Protein AF-A0A497HP15-F1 (afdb_monomer_lite)

Sequence (129 aa):
RGRAIKYIKREGVRGLCVVDEDPYSGYPVDRILEGFREVTGDEERKLRVRRFVKDDKVVLVLQPNLEGWVLRAARLCGVSLEKFNLPNDESALHSVINNNLKNFKRFLSELSECNNLITLKNILTGGLE

Foldseek 3Di:
DLPVLVVLPDPPDAAEEEAECAPVPPDHVCVSCPQWAFPDADPQLQWTWTAHPPGNYIYIYHPPGPQVSLLSLCVVQVHDLVVLVADSDSVSNVVCCVVDCPSVVVSVVVSCVDVSVVVVVCVRVVNPD

Secondary structure (DSSP, 8-state):
--HHHHHHTSTT--EEEEEE--TTSSS-HHHHTTTEEEEEEETTTTEEEEEESSSSEEEEEESS-HHHHHHHHHHHTT--GGGGT--SSHHHHHHHHHH-HHHHHHHHHHHHTSHHHHHHHHHHHT---

Radius of gyration: 15.24 Å; chains: 1; bounding box: 34×27×38 Å

pLDDT: mean 77.02, std 9.78, range [35.91, 87.81]

Structure (mmCIF, N/CA/C/O backbone):
data_AF-A0A497HP15-F1
#
_entry.id   AF-A0A497HP15-F1
#
loop_
_atom_site.group_PDB
_atom_site.id
_atom_site.type_symbol
_atom_site.label_atom_id
_atom_site.label_alt_id
_atom_site.label_comp_id
_atom_site.label_asym_id
_atom_site.label_entity_id
_atom_site.label_seq_id
_atom_site.pdbx_PDB_ins_code
_atom_site.Cartn_x
_atom_site.Cartn_y
_atom_site.Cartn_z
_atom_site.occupancy
_atom_site.B_iso_or_equiv
_atom_site.auth_seq_id
_atom_site.auth_comp_id
_atom_site.auth_asym_id
_atom_site.auth_atom_id
_atom_site.pdbx_PDB_model_num
ATOM 1 N N . ARG A 1 1 ? 3.948 11.127 10.678 1.00 53.22 1 ARG A N 1
ATOM 2 C CA . ARG A 1 1 ? 3.422 10.148 9.690 1.00 53.22 1 ARG A CA 1
ATOM 3 C C . ARG A 1 1 ? 2.126 9.530 10.239 1.00 53.22 1 ARG A C 1
ATOM 5 O O . ARG A 1 1 ? 1.838 9.760 11.408 1.00 53.22 1 ARG A O 1
ATOM 12 N N . GLY A 1 2 ? 1.279 8.896 9.418 1.00 66.00 2 GLY A N 1
ATOM 13 C CA . GLY A 1 2 ? 0.002 8.308 9.879 1.00 66.00 2 GLY A CA 1
ATOM 14 C C . GLY A 1 2 ? -1.224 9.240 9.896 1.00 66.00 2 GLY A C 1
ATOM 15 O O . GLY A 1 2 ? -2.151 9.026 10.675 1.00 66.00 2 GLY A O 1
ATOM 16 N N . ARG A 1 3 ? -1.258 10.287 9.056 1.00 73.44 3 ARG A N 1
ATOM 17 C CA . ARG A 1 3 ? -2.428 11.191 8.948 1.00 73.44 3 ARG A CA 1
ATOM 18 C C . ARG A 1 3 ? -3.709 10.443 8.563 1.00 73.44 3 ARG A C 1
ATOM 20 O O . ARG A 1 3 ? -4.755 10.748 9.123 1.00 73.44 3 ARG A O 1
ATOM 27 N N . ALA A 1 4 ? -3.601 9.443 7.684 1.00 77.38 4 ALA A N 1
ATOM 28 C CA . ALA A 1 4 ? -4.714 8.581 7.290 1.00 77.38 4 ALA A CA 1
ATOM 29 C C . ALA A 1 4 ? -5.305 7.821 8.490 1.00 77.38 4 ALA A C 1
ATOM 31 O O . ALA A 1 4 ? -6.508 7.880 8.718 1.00 77.38 4 ALA A O 1
ATOM 32 N N . ILE A 1 5 ? -4.456 7.218 9.333 1.00 77.50 5 ILE A N 1
ATOM 33 C CA . ILE A 1 5 ? -4.910 6.501 10.536 1.00 77.50 5 ILE A CA 1
ATOM 34 C C . ILE A 1 5 ? -5.510 7.454 11.572 1.00 77.50 5 ILE A C 1
ATOM 36 O O . ILE A 1 5 ? -6.553 7.169 12.154 1.00 77.50 5 ILE A O 1
ATOM 40 N N . LYS A 1 6 ? -4.898 8.625 11.787 1.00 78.62 6 LYS A N 1
ATOM 41 C CA . LYS A 1 6 ? -5.475 9.646 12.676 1.00 78.62 6 LYS A CA 1
ATOM 42 C C . LYS A 1 6 ? -6.837 10.130 12.187 1.00 78.62 6 LYS A C 1
ATOM 44 O O . LYS A 1 6 ? -7.685 10.453 13.009 1.00 78.62 6 LYS A O 1
ATOM 49 N N . TYR A 1 7 ? -7.033 10.205 10.873 1.00 81.12 7 TYR A N 1
ATOM 50 C CA . TYR A 1 7 ? -8.300 10.601 10.276 1.00 81.12 7 TYR A CA 1
ATOM 51 C C . TYR A 1 7 ? -9.359 9.506 10.432 1.00 81.12 7 TYR A C 1
ATOM 53 O O . TYR A 1 7 ? -10.431 9.790 10.957 1.00 81.12 7 TYR A O 1
ATOM 61 N N . ILE A 1 8 ? -9.043 8.256 10.072 1.00 80.38 8 ILE A N 1
ATOM 62 C CA . ILE A 1 8 ? -10.000 7.144 10.166 1.00 80.38 8 ILE A CA 1
ATOM 63 C C . ILE A 1 8 ? -10.378 6.824 11.622 1.00 80.38 8 ILE A C 1
ATOM 65 O O . ILE A 1 8 ? -11.489 6.381 11.884 1.00 80.38 8 ILE A O 1
ATOM 69 N N . LYS A 1 9 ? -9.495 7.096 12.596 1.00 77.31 9 LYS A N 1
ATOM 70 C CA . LYS A 1 9 ? -9.789 6.925 14.031 1.00 77.31 9 LYS A CA 1
ATOM 71 C C . LYS A 1 9 ? -10.786 7.954 14.592 1.00 77.31 9 LYS A C 1
ATOM 73 O O . LYS A 1 9 ? -11.271 7.737 15.698 1.00 77.31 9 LYS A O 1
ATOM 78 N N . ARG A 1 10 ? -11.113 9.040 13.879 1.00 80.81 10 ARG A N 1
ATOM 79 C CA . ARG A 1 10 ? -12.091 10.038 14.355 1.00 80.81 10 ARG A CA 1
ATOM 80 C C . ARG A 1 10 ? -13.491 9.425 14.473 1.00 80.81 10 ARG A C 1
ATOM 82 O O . ARG A 1 10 ? -13.868 8.539 13.704 1.00 80.81 10 ARG A O 1
ATOM 89 N N . GLU A 1 11 ? -14.261 9.894 15.449 1.00 73.88 11 GLU A N 1
ATOM 90 C CA . GLU A 1 11 ? -15.668 9.512 15.582 1.00 73.88 11 GLU A CA 1
ATOM 91 C C . GLU A 1 11 ? -16.485 10.007 14.384 1.00 73.88 11 GLU A C 1
ATOM 93 O O . GLU A 1 11 ? -16.172 11.034 13.780 1.00 73.88 11 GLU A O 1
ATOM 98 N N . GLY A 1 12 ? -17.499 9.232 13.995 1.00 71.12 12 GLY A N 1
ATOM 99 C CA . GLY A 1 12 ? -18.356 9.530 12.843 1.00 71.12 12 GLY A CA 1
ATOM 100 C C . GLY A 1 12 ? -17.721 9.279 11.469 1.00 71.12 12 GLY A C 1
ATOM 101 O O . GLY A 1 12 ? -18.438 9.260 10.471 1.00 71.12 12 GLY A O 1
ATOM 102 N N . VAL A 1 13 ? -16.409 9.029 11.387 1.00 75.25 13 VAL A N 1
ATOM 103 C CA . VAL A 1 13 ? -15.751 8.655 10.128 1.00 75.25 13 VAL A CA 1
ATOM 104 C C . VAL A 1 13 ? -15.962 7.167 9.874 1.00 75.25 13 VAL A C 1
ATOM 106 O O . VAL A 1 13 ? -15.485 6.322 10.627 1.00 75.25 13 VAL A O 1
ATOM 109 N N . ARG A 1 14 ? -16.657 6.843 8.787 1.00 74.50 14 ARG A N 1
ATOM 110 C CA . ARG A 1 14 ? -16.693 5.494 8.216 1.00 74.50 14 ARG A CA 1
ATOM 111 C C . ARG A 1 14 ? -15.843 5.470 6.964 1.00 74.50 14 ARG A C 1
ATOM 113 O O . ARG A 1 14 ? -15.768 6.466 6.247 1.00 74.50 14 ARG A O 1
ATOM 120 N N . GLY A 1 15 ? -15.226 4.329 6.703 1.00 76.75 15 GLY A N 1
ATOM 121 C CA . GLY A 1 15 ? -14.524 4.122 5.454 1.00 76.75 15 GLY A CA 1
ATOM 122 C C . GLY A 1 15 ? -13.227 3.366 5.618 1.00 76.75 15 GLY A C 1
ATOM 123 O O . GLY A 1 15 ? -13.013 2.580 6.541 1.00 76.75 15 GLY A O 1
ATOM 124 N N . LEU A 1 16 ? -12.366 3.628 4.657 1.00 77.12 16 LEU A N 1
ATOM 125 C CA . LEU A 1 16 ? -11.294 2.753 4.263 1.00 77.12 16 LEU A CA 1
ATOM 126 C C . LEU A 1 16 ? -10.056 3.599 4.037 1.00 77.12 16 LEU A C 1
ATOM 128 O O . LEU A 1 16 ? -10.116 4.621 3.350 1.00 77.12 16 LEU A O 1
ATOM 132 N N . CYS A 1 17 ? -8.933 3.188 4.606 1.00 77.94 17 CYS A N 1
ATOM 133 C CA . CYS A 1 17 ? -7.663 3.829 4.308 1.00 77.94 17 CYS A CA 1
ATOM 134 C C . CYS A 1 17 ? -6.586 2.806 3.978 1.00 77.94 17 CYS A C 1
ATOM 136 O O . CYS A 1 17 ? -6.549 1.717 4.545 1.00 77.94 17 CYS A O 1
ATOM 138 N N . VAL A 1 18 ? -5.688 3.199 3.083 1.00 80.56 18 VAL A N 1
ATOM 139 C CA . VAL A 1 18 ? -4.500 2.428 2.726 1.00 80.56 18 VAL A CA 1
ATOM 140 C C . VAL A 1 18 ? -3.299 3.075 3.399 1.00 80.56 18 VAL A C 1
ATOM 142 O O . VAL A 1 18 ? -3.154 4.301 3.371 1.00 80.56 18 VAL A O 1
ATOM 145 N N . VAL A 1 19 ? -2.462 2.259 4.024 1.00 81.31 19 VAL A N 1
ATOM 146 C CA . VAL A 1 19 ? -1.191 2.664 4.621 1.00 81.31 19 VAL A CA 1
ATOM 147 C C . VAL A 1 19 ? -0.099 1.693 4.209 1.00 81.31 19 VAL A C 1
ATOM 149 O O . VAL A 1 19 ? -0.357 0.512 4.014 1.00 81.31 19 VAL A O 1
ATOM 152 N N . ASP A 1 20 ? 1.120 2.185 4.081 1.00 82.12 20 ASP A N 1
ATOM 153 C CA . ASP A 1 20 ? 2.322 1.363 4.010 1.00 82.12 20 ASP A CA 1
ATOM 154 C C . ASP A 1 20 ? 2.915 1.15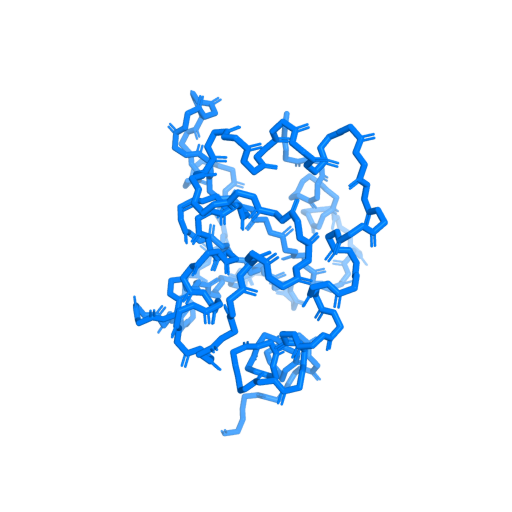4 5.411 1.00 82.12 20 ASP A C 1
ATOM 156 O O . ASP A 1 20 ? 2.692 1.960 6.322 1.00 82.12 20 ASP A O 1
ATOM 160 N N . GLU A 1 21 ? 3.613 0.033 5.602 1.00 78.19 21 GLU A N 1
ATOM 161 C CA . GLU A 1 21 ? 4.269 -0.276 6.874 1.00 78.19 21 GLU A CA 1
ATOM 162 C C . GLU A 1 21 ? 5.545 0.549 7.091 1.00 78.19 21 GLU A C 1
ATOM 164 O O . GLU A 1 21 ? 5.796 0.966 8.220 1.00 78.19 21 GLU A O 1
ATOM 169 N N . ASP A 1 22 ? 6.293 0.820 6.017 1.00 75.12 22 ASP A N 1
ATOM 170 C CA . ASP A 1 22 ? 7.612 1.465 5.995 1.00 75.12 22 ASP A CA 1
ATOM 171 C C . ASP A 1 22 ? 8.481 1.059 7.205 1.00 75.12 22 ASP A C 1
ATOM 173 O O . ASP A 1 22 ? 8.496 1.754 8.235 1.00 75.12 22 ASP A O 1
ATOM 177 N N . PRO A 1 23 ? 9.256 -0.039 7.098 1.00 69.25 23 PRO A N 1
ATOM 178 C CA . PRO A 1 23 ? 10.096 -0.526 8.192 1.00 69.25 23 PRO A CA 1
ATOM 179 C C . PRO A 1 23 ? 11.167 0.486 8.635 1.00 69.25 23 PRO A C 1
ATOM 181 O O . PRO A 1 23 ? 11.686 0.383 9.746 1.00 69.25 23 PRO A O 1
ATOM 184 N N . TYR A 1 24 ? 11.473 1.497 7.813 1.00 70.06 24 TYR A N 1
ATOM 185 C CA . TYR A 1 24 ? 12.442 2.552 8.117 1.00 70.06 24 TYR A CA 1
ATOM 186 C C . TYR A 1 24 ? 11.809 3.780 8.782 1.00 70.06 24 TYR A C 1
ATOM 188 O O . TYR A 1 24 ? 12.509 4.728 9.141 1.00 70.06 24 TYR A O 1
ATOM 196 N N . SER A 1 25 ? 10.491 3.778 8.996 1.00 66.56 25 SER A N 1
ATOM 197 C CA . SER A 1 25 ? 9.764 4.907 9.583 1.00 66.56 25 SER A CA 1
ATOM 198 C C . SER A 1 25 ? 10.092 5.175 11.057 1.00 66.56 25 SER A C 1
ATOM 200 O O . SER A 1 25 ? 9.690 6.214 11.593 1.00 66.56 25 SER A O 1
ATOM 202 N N . GLY A 1 26 ? 10.799 4.252 11.721 1.00 63.56 26 GLY A N 1
ATOM 203 C CA . GLY A 1 26 ? 11.180 4.342 13.133 1.00 63.56 26 GLY A CA 1
ATOM 204 C C . GLY A 1 26 ? 10.001 4.245 14.109 1.00 63.56 26 GLY A C 1
ATOM 205 O O . GLY A 1 26 ? 10.190 4.427 15.310 1.00 63.56 26 GLY A O 1
ATOM 206 N N . TYR A 1 27 ? 8.787 3.970 13.618 1.00 64.25 27 TYR A N 1
ATOM 207 C CA . TYR A 1 27 ? 7.576 3.808 14.420 1.00 64.25 27 TYR A CA 1
ATOM 208 C C . TYR A 1 27 ? 6.955 2.431 14.163 1.00 64.25 27 TYR A C 1
ATOM 210 O O . TYR A 1 27 ? 6.647 2.121 13.016 1.00 64.25 27 TYR A O 1
ATOM 218 N N . PRO A 1 28 ? 6.704 1.614 15.203 1.00 66.62 28 PRO A N 1
ATOM 219 C CA . PRO A 1 28 ? 6.076 0.313 15.013 1.00 66.62 28 PRO A CA 1
ATOM 220 C C . PRO A 1 28 ? 4.639 0.495 14.515 1.00 66.62 28 PRO A C 1
ATOM 222 O O . PRO A 1 28 ? 3.817 1.138 15.183 1.00 66.62 28 PRO A O 1
ATOM 225 N N . VAL A 1 29 ? 4.332 -0.090 13.354 1.00 67.69 29 VAL A N 1
ATOM 226 C CA . VAL A 1 29 ? 3.005 -0.025 12.723 1.00 67.69 29 VAL A CA 1
ATOM 227 C C . VAL A 1 29 ? 1.909 -0.494 13.679 1.00 67.69 29 VAL A C 1
ATOM 229 O O . VAL A 1 29 ? 0.832 0.101 13.728 1.00 67.69 29 VAL A O 1
ATOM 232 N N . ASP A 1 30 ? 2.208 -1.478 14.527 1.00 69.25 30 ASP A N 1
ATOM 233 C CA . ASP A 1 30 ? 1.256 -2.030 15.489 1.00 69.25 30 ASP A CA 1
ATOM 234 C C . ASP A 1 30 ? 0.808 -1.020 16.550 1.00 69.25 30 ASP A C 1
ATOM 236 O O . ASP A 1 30 ? -0.339 -1.071 16.988 1.00 69.25 30 ASP A O 1
ATOM 240 N N . ARG A 1 31 ? 1.644 -0.033 16.910 1.00 72.94 31 ARG A N 1
ATOM 241 C CA . ARG A 1 31 ? 1.207 1.065 17.794 1.00 72.94 31 ARG A CA 1
ATOM 242 C C . ARG A 1 31 ? 0.253 2.018 17.085 1.00 72.94 31 ARG A C 1
ATOM 244 O O . ARG A 1 31 ? -0.703 2.505 17.679 1.00 72.94 31 ARG A O 1
ATOM 251 N N . ILE A 1 32 ? 0.493 2.301 15.807 1.00 71.81 32 ILE A N 1
ATOM 252 C CA . ILE A 1 32 ? -0.386 3.174 15.019 1.00 71.81 32 ILE A CA 1
ATOM 253 C C . ILE A 1 32 ? -1.741 2.483 14.800 1.00 71.81 32 ILE A C 1
ATOM 255 O O . ILE A 1 32 ? -2.796 3.120 14.916 1.00 71.81 32 ILE A O 1
ATOM 259 N N . LEU A 1 33 ? -1.707 1.175 14.556 1.00 74.62 33 LEU A N 1
ATOM 260 C CA . LEU A 1 33 ? -2.861 0.318 14.300 1.00 74.62 33 LEU A CA 1
ATOM 261 C C . LEU A 1 33 ? -3.468 -0.297 15.566 1.00 74.62 33 LEU A C 1
ATOM 263 O O . LEU A 1 33 ? -4.312 -1.184 15.465 1.00 74.62 33 LEU A O 1
ATOM 267 N N . GLU A 1 34 ? -3.120 0.206 16.751 1.00 77.19 34 GLU A N 1
ATOM 268 C CA . GLU A 1 34 ? -3.758 -0.216 17.995 1.00 77.19 34 GLU A CA 1
ATOM 269 C C . GLU A 1 34 ? -5.287 -0.053 17.890 1.00 77.19 34 GLU A C 1
ATOM 271 O O . GLU A 1 34 ? -5.790 1.010 17.495 1.00 77.19 34 GLU A O 1
ATOM 276 N N . GLY A 1 35 ? -6.011 -1.132 18.206 1.00 76.50 35 GLY A N 1
ATOM 277 C CA . GLY A 1 35 ? -7.469 -1.240 18.084 1.00 76.50 35 GLY A CA 1
ATOM 278 C C . GLY A 1 35 ? -7.976 -1.790 16.743 1.00 76.50 35 GLY A C 1
ATOM 279 O O . GLY A 1 35 ? -9.169 -2.079 16.628 1.00 76.50 35 GLY A O 1
ATOM 280 N N . PHE A 1 36 ? -7.101 -1.982 15.751 1.00 80.56 36 PHE A N 1
ATOM 281 C CA . PHE A 1 36 ? -7.417 -2.708 14.523 1.00 80.56 36 PHE A CA 1
ATOM 282 C C . PHE A 1 36 ? -7.010 -4.176 14.661 1.00 80.56 36 PHE A C 1
ATOM 284 O O . PHE A 1 36 ? -5.865 -4.480 14.986 1.00 80.56 36 PHE A O 1
ATOM 291 N N . ARG A 1 37 ? -7.943 -5.093 14.397 1.00 81.56 37 ARG A N 1
ATOM 292 C CA . ARG A 1 37 ? -7.664 -6.531 14.323 1.00 81.56 37 ARG A CA 1
ATOM 293 C C . ARG A 1 37 ? -7.417 -6.927 12.881 1.00 81.56 37 ARG A C 1
ATOM 295 O O . ARG A 1 37 ? -8.140 -6.482 11.995 1.00 81.56 37 ARG A O 1
ATOM 302 N N . GLU A 1 38 ? -6.406 -7.753 12.657 1.00 79.88 38 GLU A N 1
ATOM 303 C C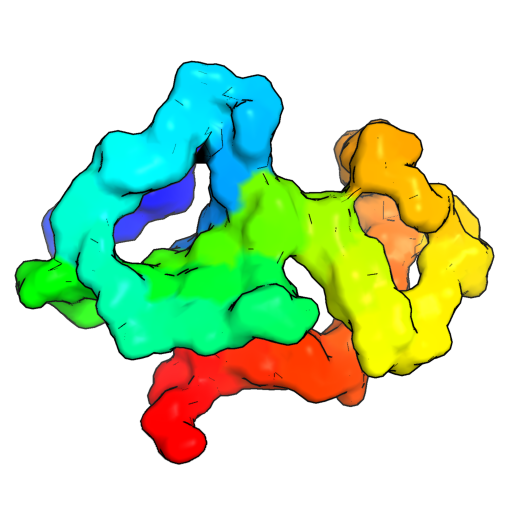A . GLU A 1 38 ? -6.199 -8.384 11.357 1.00 79.88 38 GLU A CA 1
ATOM 304 C C . GLU A 1 38 ? -7.382 -9.309 11.056 1.00 79.88 38 GLU A C 1
ATOM 306 O O . GLU A 1 38 ? -7.781 -10.110 11.900 1.00 79.88 38 GLU A O 1
ATOM 311 N N . VAL A 1 39 ? -7.999 -9.110 9.893 1.00 78.62 39 VAL A N 1
ATOM 312 C CA . VAL A 1 39 ? -9.162 -9.879 9.427 1.00 78.62 39 VAL A CA 1
ATOM 313 C C . VAL A 1 39 ? -8.713 -10.923 8.421 1.00 78.62 39 VAL A C 1
ATOM 315 O O . VAL A 1 39 ? -9.154 -12.064 8.469 1.00 78.62 39 VAL A O 1
ATOM 318 N N . THR A 1 40 ? -7.839 -10.517 7.504 1.00 77.62 40 THR A N 1
ATOM 319 C CA . THR A 1 40 ? -7.260 -11.385 6.487 1.00 77.62 40 THR A CA 1
ATOM 320 C C . THR A 1 40 ? -5.929 -10.807 6.019 1.00 77.62 40 THR A C 1
ATOM 322 O O . THR A 1 40 ? -5.658 -9.612 6.187 1.00 77.62 40 THR A O 1
ATOM 325 N N . GLY A 1 41 ? -5.094 -11.655 5.438 1.00 75.25 41 GLY A N 1
ATOM 326 C CA . GLY A 1 41 ? -3.810 -11.285 4.875 1.00 75.25 41 GLY A CA 1
ATOM 327 C C . GLY A 1 41 ? -3.491 -12.157 3.672 1.00 75.25 41 GLY A C 1
ATOM 328 O O . GLY A 1 41 ? -3.912 -13.308 3.590 1.00 75.25 41 GLY A O 1
ATOM 329 N N . ASP A 1 42 ? -2.741 -11.586 2.744 1.00 77.56 42 ASP A N 1
ATOM 330 C CA . ASP A 1 42 ? -2.209 -12.259 1.575 1.00 77.56 42 ASP A CA 1
ATOM 331 C C . ASP A 1 42 ? -0.687 -12.115 1.602 1.00 77.56 42 ASP A C 1
ATOM 333 O O . ASP A 1 42 ? -0.130 -11.055 1.299 1.00 77.56 42 ASP A O 1
ATOM 337 N N . GLU A 1 43 ? -0.012 -13.182 2.024 1.00 77.88 43 GLU A N 1
ATOM 338 C CA . GLU A 1 43 ? 1.446 -13.208 2.151 1.00 77.88 43 GLU A CA 1
ATOM 339 C C . GLU A 1 43 ? 2.159 -13.211 0.791 1.00 77.88 43 GLU A C 1
ATOM 341 O O . GLU A 1 43 ? 3.271 -12.684 0.692 1.00 77.88 43 GLU A O 1
ATOM 346 N N . GLU A 1 44 ? 1.529 -13.742 -0.263 1.00 76.75 44 GLU A N 1
ATOM 347 C CA . GLU A 1 44 ? 2.074 -13.724 -1.626 1.00 76.75 44 GLU A CA 1
ATOM 348 C C . GLU A 1 44 ? 2.066 -12.295 -2.176 1.00 76.75 44 GLU A C 1
ATOM 350 O O . GLU A 1 44 ? 3.075 -11.811 -2.701 1.00 76.75 44 GLU A O 1
ATOM 355 N N . ARG A 1 45 ? 0.949 -11.590 -1.973 1.00 73.19 45 ARG A N 1
ATOM 356 C CA . ARG A 1 45 ? 0.749 -10.200 -2.403 1.00 73.19 45 ARG A CA 1
ATOM 357 C C . ARG A 1 45 ? 1.256 -9.170 -1.398 1.00 73.19 45 ARG A C 1
ATOM 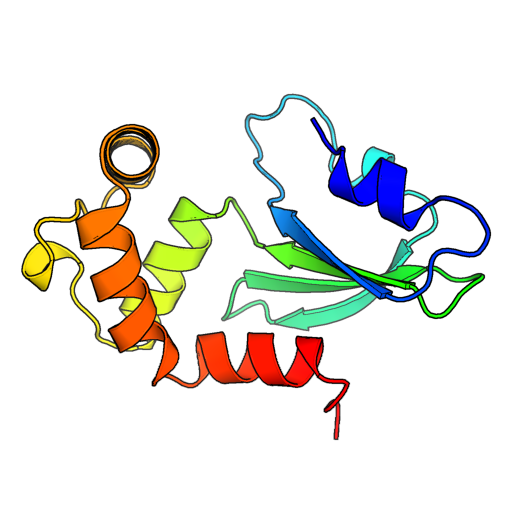359 O O . ARG A 1 45 ? 1.231 -7.982 -1.707 1.00 73.19 45 ARG A O 1
ATOM 366 N N . LYS A 1 46 ? 1.724 -9.602 -0.222 1.00 81.88 46 LYS A N 1
ATOM 367 C CA . LYS A 1 46 ? 2.181 -8.749 0.890 1.00 81.88 46 LYS A CA 1
ATOM 368 C C . LYS A 1 46 ? 1.172 -7.652 1.249 1.00 81.88 46 LYS A C 1
ATOM 370 O O . LYS A 1 46 ? 1.509 -6.475 1.383 1.00 81.88 46 LYS A O 1
ATOM 375 N N . LEU A 1 47 ? -0.083 -8.074 1.389 1.00 80.31 47 LEU A N 1
ATOM 376 C CA . LEU A 1 47 ? -1.223 -7.249 1.777 1.00 80.31 47 LEU A CA 1
ATOM 377 C C . LEU A 1 47 ? -1.792 -7.747 3.098 1.00 80.31 47 LEU A C 1
ATOM 379 O O . LEU A 1 47 ? -2.020 -8.940 3.265 1.00 80.31 47 LEU A O 1
ATOM 383 N N . ARG A 1 48 ? -2.102 -6.835 4.017 1.00 81.69 48 ARG A N 1
ATOM 384 C CA . ARG A 1 48 ? -2.864 -7.157 5.228 1.00 81.69 48 ARG A CA 1
ATOM 385 C C . ARG A 1 48 ? -4.092 -6.278 5.317 1.00 81.69 48 ARG A C 1
ATOM 387 O O . ARG A 1 48 ? -4.029 -5.077 5.068 1.00 81.69 48 ARG A O 1
ATOM 394 N N . VAL A 1 49 ? -5.209 -6.868 5.710 1.00 79.25 49 VAL A N 1
ATOM 395 C CA . VAL A 1 49 ? -6.466 -6.164 5.946 1.00 79.25 49 VAL A CA 1
ATOM 396 C C . VAL A 1 49 ? -6.731 -6.184 7.438 1.00 79.25 49 VAL A C 1
ATOM 398 O O . VAL A 1 49 ? -6.905 -7.244 8.040 1.00 79.25 49 VAL A O 1
ATOM 401 N N . ARG A 1 50 ? -6.785 -5.004 8.051 1.00 79.94 50 ARG A N 1
ATOM 402 C CA . ARG A 1 50 ? -7.150 -4.846 9.457 1.00 79.94 50 ARG A CA 1
ATOM 403 C C . ARG A 1 50 ? -8.442 -4.045 9.587 1.00 79.94 50 ARG A C 1
ATOM 405 O O . ARG A 1 50 ? -8.620 -3.035 8.919 1.00 79.94 50 ARG A O 1
ATOM 412 N N . ARG A 1 51 ? -9.347 -4.459 10.470 1.00 77.50 51 ARG A N 1
ATOM 413 C CA . ARG A 1 51 ? -10.625 -3.777 10.732 1.00 77.50 51 ARG A CA 1
ATOM 414 C C . ARG A 1 51 ? -10.676 -3.284 12.166 1.00 77.50 51 ARG A C 1
ATOM 416 O O . ARG A 1 51 ? -10.185 -3.948 13.081 1.00 77.50 51 ARG A O 1
ATOM 423 N N . PHE A 1 52 ? -11.238 -2.100 12.367 1.00 75.88 52 PHE A N 1
ATOM 424 C CA . PHE A 1 52 ? -11.430 -1.564 13.706 1.00 75.88 52 PHE A CA 1
ATOM 425 C C . PHE A 1 52 ? -12.530 -2.347 14.415 1.00 75.88 52 PHE A C 1
ATOM 427 O O . PHE A 1 52 ? -13.583 -2.599 13.845 1.00 75.88 52 PHE A O 1
ATOM 434 N N . VAL A 1 53 ? -12.306 -2.732 15.669 1.00 63.41 53 VAL A N 1
ATOM 435 C CA . VAL A 1 53 ? -13.242 -3.621 16.383 1.00 63.41 53 VAL A CA 1
ATOM 436 C C . VAL A 1 53 ? -14.582 -2.942 16.688 1.00 63.41 53 VAL A C 1
ATOM 438 O O . VAL A 1 53 ? -15.597 -3.618 16.808 1.00 63.41 53 VAL A O 1
ATOM 441 N N . LYS A 1 54 ? -14.588 -1.611 16.835 1.00 62.50 54 LYS A N 1
ATOM 442 C CA . LYS A 1 54 ? -15.763 -0.847 17.286 1.00 62.50 54 LYS A CA 1
ATOM 443 C C . LYS A 1 54 ? -16.610 -0.251 16.159 1.00 62.50 54 LYS A C 1
ATOM 445 O O . LYS A 1 54 ? -17.747 0.117 16.414 1.00 62.50 54 LYS A O 1
ATOM 450 N N . ASP A 1 55 ? -16.076 -0.147 14.944 1.00 66.38 55 ASP A N 1
ATOM 451 C CA . ASP A 1 55 ? -16.722 0.541 13.823 1.00 66.38 55 ASP A CA 1
ATOM 452 C C . ASP A 1 55 ? -16.425 -0.181 12.507 1.00 66.38 55 ASP A C 1
ATOM 454 O O . ASP A 1 55 ? -15.427 -0.889 12.388 1.00 66.38 55 ASP A O 1
ATOM 458 N N . ASP A 1 56 ? -17.223 0.088 11.475 1.00 71.88 56 ASP A N 1
ATOM 459 C CA . ASP A 1 56 ? -17.004 -0.395 10.108 1.00 71.88 56 ASP A CA 1
ATOM 460 C C . ASP A 1 56 ? -15.845 0.331 9.383 1.00 71.88 56 ASP A C 1
ATOM 462 O O . ASP A 1 56 ? -15.982 0.871 8.287 1.00 71.88 56 ASP A O 1
ATOM 466 N N . LYS A 1 57 ? -14.696 0.431 10.058 1.00 82.44 57 LYS A N 1
ATOM 467 C CA . LYS A 1 57 ? -13.480 1.094 9.579 1.00 82.44 57 LYS A CA 1
ATOM 468 C C . LYS A 1 57 ? -12.473 0.038 9.155 1.00 82.44 57 LYS A C 1
ATOM 470 O O . LYS A 1 57 ? -12.109 -0.823 9.960 1.00 82.44 57 LYS A O 1
ATOM 475 N N . VAL A 1 58 ? -11.975 0.142 7.929 1.00 80.44 58 VAL A N 1
ATOM 476 C CA . VAL A 1 58 ? -11.027 -0.820 7.354 1.00 80.44 58 VAL A CA 1
ATOM 477 C C . VAL A 1 58 ? -9.707 -0.126 7.027 1.00 80.44 58 VAL A C 1
ATOM 479 O O . VAL A 1 58 ? -9.667 0.979 6.490 1.00 80.44 58 VAL A O 1
ATOM 482 N N . VAL A 1 59 ? -8.607 -0.782 7.370 1.00 81.69 59 VAL A N 1
ATOM 483 C CA . VAL A 1 59 ? -7.243 -0.357 7.079 1.00 81.69 59 VAL A CA 1
ATOM 484 C C . VAL A 1 59 ? -6.575 -1.445 6.256 1.00 81.69 59 VAL A C 1
ATOM 486 O O . VAL A 1 59 ? -6.413 -2.573 6.715 1.00 81.69 59 VAL A O 1
ATOM 489 N N . LEU A 1 60 ? -6.159 -1.091 5.049 1.00 79.75 60 LEU A N 1
ATOM 490 C CA . LEU A 1 60 ? -5.272 -1.906 4.231 1.00 79.75 60 LEU A CA 1
ATOM 491 C C . LEU A 1 60 ? -3.832 -1.511 4.520 1.00 79.75 60 LEU A C 1
ATOM 493 O O . LEU A 1 60 ? -3.493 -0.331 4.450 1.00 79.75 60 LEU A O 1
ATOM 497 N N . VAL A 1 61 ? -3.001 -2.496 4.830 1.00 82.75 61 VAL A N 1
ATOM 498 C CA . VAL A 1 61 ? -1.577 -2.326 5.100 1.00 82.75 61 VAL A CA 1
ATOM 499 C C . VAL A 1 61 ? -0.788 -2.979 3.968 1.00 82.75 61 VAL A C 1
ATOM 501 O O . VAL A 1 61 ? -0.913 -4.183 3.736 1.00 82.75 61 VAL A O 1
ATOM 504 N N . LEU A 1 62 ? 0.002 -2.177 3.256 1.00 83.88 62 LEU A N 1
ATOM 505 C CA . LEU A 1 62 ? 0.941 -2.620 2.227 1.00 83.88 62 LEU A CA 1
ATOM 506 C C . LEU A 1 62 ? 2.290 -2.943 2.876 1.00 83.88 62 LEU A C 1
ATOM 508 O O . LEU A 1 62 ? 2.792 -2.137 3.664 1.00 83.88 62 LEU A O 1
ATOM 512 N N . GLN A 1 63 ? 2.895 -4.077 2.518 1.00 81.62 63 GLN A N 1
ATOM 513 C CA . GLN A 1 63 ? 4.217 -4.467 3.013 1.00 81.62 63 GLN A CA 1
ATOM 514 C C . GLN A 1 63 ? 5.235 -4.667 1.874 1.00 81.62 63 GLN A C 1
ATOM 516 O O . GLN A 1 63 ? 4.881 -5.207 0.820 1.00 81.62 63 GLN A O 1
ATOM 521 N N . PRO A 1 64 ? 6.523 -4.326 2.094 1.00 77.06 64 PRO A N 1
ATOM 522 C CA . PRO A 1 64 ? 7.061 -3.608 3.264 1.00 77.06 64 PRO A CA 1
ATOM 523 C C . PRO A 1 64 ? 6.802 -2.089 3.214 1.00 77.06 64 PRO A C 1
ATOM 525 O O . PRO A 1 64 ? 6.529 -1.459 4.227 1.00 77.06 64 PRO A O 1
ATOM 528 N N . ASN A 1 65 ? 6.848 -1.494 2.031 1.00 85.06 65 ASN A N 1
ATOM 529 C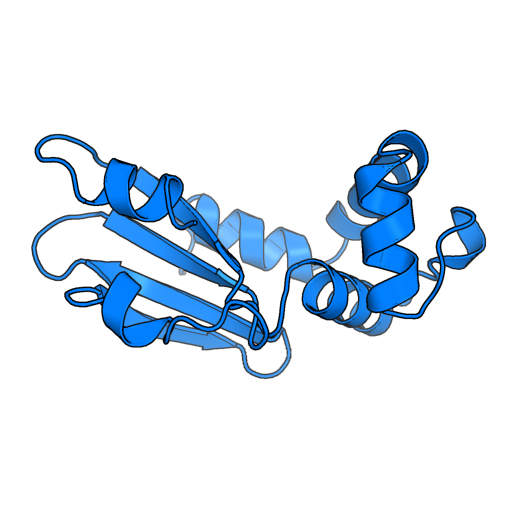 CA . ASN A 1 65 ? 6.537 -0.096 1.736 1.00 85.06 65 ASN A CA 1
ATOM 530 C C . ASN A 1 65 ? 5.758 -0.059 0.406 1.00 85.06 65 ASN A C 1
ATOM 532 O O . ASN A 1 65 ? 5.533 -1.102 -0.218 1.00 85.06 65 ASN A O 1
ATOM 536 N N . LEU A 1 66 ? 5.321 1.122 -0.036 1.00 84.38 66 LEU A N 1
ATOM 537 C CA . LEU A 1 66 ? 4.606 1.249 -1.308 1.00 84.38 66 LEU A CA 1
ATOM 538 C C . LEU A 1 66 ? 5.468 0.759 -2.482 1.00 84.38 66 LEU A C 1
ATOM 540 O O . LEU A 1 66 ? 4.980 0.045 -3.353 1.00 84.38 66 LEU A O 1
ATOM 544 N N . GLU A 1 67 ? 6.744 1.129 -2.495 1.00 87.81 67 GLU A N 1
ATOM 545 C CA . GLU A 1 67 ? 7.698 0.843 -3.562 1.00 87.81 67 GLU A CA 1
ATOM 546 C C . GLU A 1 67 ? 7.929 -0.662 -3.735 1.00 87.81 67 GLU A C 1
ATOM 548 O O . GLU A 1 67 ? 7.730 -1.206 -4.820 1.00 87.81 67 GLU A O 1
ATOM 553 N N . GLY A 1 68 ? 8.285 -1.352 -2.658 1.00 86.44 68 GLY A N 1
ATOM 554 C CA . GLY A 1 68 ? 8.504 -2.792 -2.605 1.00 86.44 68 GLY A CA 1
ATOM 555 C C . GLY A 1 68 ? 7.230 -3.582 -2.876 1.00 86.44 68 GLY A C 1
ATOM 556 O O . GLY A 1 68 ? 7.273 -4.594 -3.584 1.00 86.44 68 GLY A O 1
ATOM 557 N N . TRP A 1 69 ? 6.077 -3.098 -2.400 1.00 87.44 69 TRP A N 1
ATOM 558 C CA . TRP A 1 69 ? 4.786 -3.687 -2.753 1.00 87.44 69 TRP A CA 1
ATOM 559 C C . TRP A 1 69 ? 4.527 -3.591 -4.262 1.00 87.44 69 TRP A C 1
ATOM 561 O O . TRP A 1 69 ? 4.192 -4.585 -4.907 1.00 87.44 69 TRP A O 1
ATOM 571 N N . VAL A 1 70 ? 4.756 -2.417 -4.852 1.00 86.38 70 VAL A N 1
ATOM 572 C CA . VAL A 1 70 ? 4.584 -2.187 -6.288 1.00 86.38 70 VAL A CA 1
ATOM 573 C C . VAL A 1 70 ? 5.548 -3.034 -7.125 1.00 86.38 70 VAL A C 1
ATOM 575 O O . VAL A 1 70 ? 5.121 -3.643 -8.106 1.00 86.38 70 VAL A O 1
ATOM 578 N N . LEU A 1 71 ? 6.826 -3.125 -6.745 1.00 87.50 71 LEU A N 1
ATOM 579 C CA . LEU A 1 71 ? 7.809 -3.965 -7.439 1.00 87.50 71 LEU A CA 1
ATOM 580 C C . LEU A 1 71 ? 7.403 -5.440 -7.416 1.00 87.50 71 LEU A C 1
ATOM 582 O O . LEU A 1 71 ? 7.525 -6.142 -8.422 1.00 87.50 71 LEU A O 1
ATOM 586 N N . ARG A 1 72 ? 6.889 -5.918 -6.280 1.00 86.69 72 ARG A N 1
ATOM 587 C CA . ARG A 1 72 ? 6.361 -7.278 -6.158 1.00 86.69 72 ARG A CA 1
ATOM 588 C C . ARG A 1 72 ? 5.139 -7.483 -7.041 1.00 86.69 72 ARG A C 1
ATOM 590 O O . ARG A 1 72 ? 5.089 -8.469 -7.772 1.00 86.69 72 ARG A O 1
ATOM 597 N N . ALA A 1 73 ? 4.187 -6.554 -7.004 1.00 85.56 73 ALA A N 1
ATOM 598 C CA . ALA A 1 73 ? 3.003 -6.616 -7.844 1.00 85.56 73 ALA A CA 1
ATOM 599 C C . ALA A 1 73 ? 3.388 -6.661 -9.331 1.00 85.56 73 ALA A C 1
ATOM 601 O O . ALA A 1 73 ? 2.863 -7.497 -10.059 1.00 85.56 73 ALA A O 1
ATOM 602 N N . ALA A 1 74 ? 4.361 -5.850 -9.757 1.00 87.44 74 ALA A N 1
ATOM 603 C CA . ALA A 1 74 ? 4.894 -5.852 -11.118 1.00 87.44 74 ALA A CA 1
ATOM 604 C C . ALA A 1 74 ? 5.455 -7.223 -11.521 1.00 87.44 74 ALA A C 1
ATOM 606 O O . ALA A 1 74 ? 5.108 -7.743 -12.580 1.00 87.44 74 ALA A O 1
ATOM 607 N N . ARG A 1 75 ? 6.264 -7.842 -10.646 1.00 86.69 75 ARG A N 1
ATOM 608 C CA . ARG A 1 75 ? 6.844 -9.179 -10.870 1.00 86.69 75 ARG A CA 1
ATOM 609 C C . ARG A 1 75 ? 5.772 -10.255 -11.013 1.00 86.69 75 ARG A C 1
ATOM 611 O O . ARG A 1 75 ? 5.835 -11.040 -11.950 1.00 86.69 75 ARG A O 1
ATOM 618 N N . LEU A 1 76 ? 4.783 -10.263 -10.121 1.00 84.44 76 LEU A N 1
ATOM 619 C CA . LEU A 1 76 ? 3.664 -11.213 -10.166 1.00 84.44 76 LEU A CA 1
ATOM 620 C C . LEU A 1 76 ? 2.807 -11.042 -11.430 1.00 84.44 76 LEU A C 1
ATOM 622 O O . LEU A 1 76 ? 2.264 -12.011 -11.944 1.00 84.44 76 LEU A O 1
ATOM 626 N N . CYS A 1 77 ? 2.713 -9.816 -11.940 1.00 83.75 77 CYS A N 1
ATOM 627 C CA . CYS A 1 77 ? 1.960 -9.480 -13.144 1.00 83.75 77 CYS A CA 1
ATOM 628 C C . CYS A 1 77 ? 2.776 -9.586 -14.440 1.00 83.75 77 CYS A C 1
ATOM 630 O O . CYS A 1 77 ? 2.240 -9.325 -15.513 1.00 83.75 77 CYS A O 1
ATOM 632 N N . GLY A 1 78 ? 4.073 -9.908 -14.364 1.00 85.69 78 GLY A N 1
ATOM 633 C CA . GLY A 1 78 ? 4.965 -9.908 -15.527 1.00 85.69 78 GLY A CA 1
ATOM 634 C C . GLY A 1 78 ? 5.159 -8.528 -16.177 1.00 85.69 78 GLY A C 1
ATOM 635 O O . GLY A 1 78 ? 5.585 -8.441 -17.329 1.00 85.69 78 GLY A O 1
ATOM 636 N N . VAL A 1 79 ? 4.853 -7.437 -15.466 1.00 87.12 79 VAL A N 1
ATOM 637 C CA . VAL A 1 79 ? 5.008 -6.063 -15.963 1.00 87.12 79 VAL A CA 1
ATOM 638 C C . VAL A 1 79 ? 6.423 -5.584 -15.652 1.00 87.12 79 VAL A C 1
ATOM 640 O O . VAL A 1 79 ? 6.806 -5.462 -14.490 1.00 87.12 79 VAL A O 1
ATOM 643 N N . SER A 1 80 ? 7.213 -5.284 -16.687 1.00 86.56 80 SER A N 1
ATOM 644 C CA . SER A 1 80 ? 8.547 -4.701 -16.496 1.00 86.56 80 SER A CA 1
ATOM 645 C C . SER A 1 80 ? 8.462 -3.188 -16.291 1.00 86.56 80 SER A C 1
ATOM 647 O O . SER A 1 80 ? 7.891 -2.465 -17.108 1.00 86.56 80 SER A O 1
ATOM 649 N N . LEU A 1 81 ? 9.085 -2.709 -15.213 1.00 86.81 81 LEU A N 1
ATOM 650 C CA . LEU A 1 81 ? 9.231 -1.288 -14.896 1.00 86.81 81 LEU A CA 1
ATOM 651 C C . LEU A 1 81 ? 10.089 -0.540 -15.929 1.00 86.81 81 LEU A C 1
ATOM 653 O O . LEU A 1 81 ? 9.875 0.650 -16.168 1.00 86.81 81 LEU A O 1
ATOM 657 N N . GLU A 1 82 ? 11.000 -1.244 -16.603 1.00 86.62 82 GLU A N 1
ATOM 658 C CA . GLU A 1 82 ? 11.878 -0.672 -17.627 1.00 86.62 82 GLU A CA 1
ATOM 659 C C . GLU A 1 82 ? 11.083 -0.137 -18.823 1.00 86.62 82 GLU A C 1
ATOM 661 O O . GLU A 1 82 ? 11.447 0.897 -19.380 1.00 86.62 82 GLU A O 1
ATOM 666 N N . LYS A 1 83 ? 9.930 -0.752 -19.147 1.00 87.25 83 LYS A N 1
ATOM 667 C CA . LYS A 1 83 ? 8.995 -0.251 -20.177 1.00 87.25 83 LYS A CA 1
ATOM 668 C C . LYS A 1 83 ? 8.537 1.188 -19.914 1.00 87.25 83 LYS A C 1
ATOM 670 O O . LYS A 1 83 ? 8.122 1.892 -20.832 1.00 87.25 83 LYS A O 1
ATOM 675 N N . PHE A 1 84 ? 8.592 1.618 -18.656 1.00 86.69 84 PHE A N 1
ATOM 676 C CA . PHE A 1 84 ? 8.160 2.932 -18.199 1.00 86.69 84 PHE A CA 1
ATOM 677 C C . PHE A 1 84 ? 9.326 3.840 -17.803 1.00 86.69 84 PHE A C 1
ATOM 679 O O . PHE A 1 84 ? 9.084 4.904 -17.229 1.00 86.69 84 PHE A O 1
ATOM 686 N N . ASN A 1 85 ? 10.576 3.455 -18.093 1.00 86.31 85 ASN A N 1
ATOM 687 C CA . ASN A 1 85 ? 11.770 4.133 -17.582 1.00 86.31 85 ASN A CA 1
ATOM 688 C C . ASN A 1 85 ? 11.762 4.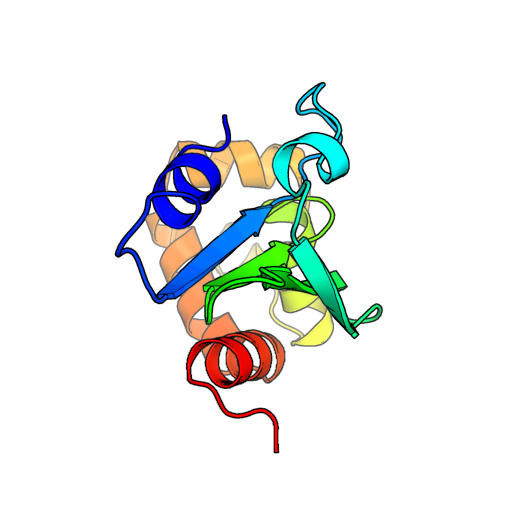237 -16.042 1.00 86.31 85 ASN A C 1
ATOM 690 O O . ASN A 1 85 ? 12.158 5.259 -15.477 1.00 86.31 85 ASN A O 1
ATOM 694 N N . LEU A 1 86 ? 11.266 3.202 -15.357 1.00 87.69 86 LEU A N 1
ATOM 695 C CA . LEU A 1 86 ? 11.273 3.121 -13.900 1.00 87.69 86 LEU A CA 1
ATOM 696 C C . LEU A 1 86 ? 12.343 2.123 -13.430 1.00 87.69 86 LEU A C 1
ATOM 698 O O . LEU A 1 86 ? 12.505 1.068 -14.046 1.00 87.69 86 LEU A O 1
ATOM 702 N N . PRO A 1 87 ? 13.067 2.434 -12.344 1.00 87.12 87 PRO A N 1
ATOM 703 C CA . PRO A 1 87 ? 14.053 1.526 -11.776 1.00 87.12 87 PRO A CA 1
ATOM 704 C C . PRO A 1 87 ? 13.373 0.339 -11.084 1.00 87.12 87 PRO A C 1
ATOM 706 O O . PRO A 1 87 ? 12.264 0.455 -10.564 1.00 87.12 87 PRO A O 1
ATOM 709 N N . ASN A 1 88 ? 14.064 -0.799 -11.043 1.00 85.50 88 ASN A N 1
ATOM 710 C CA . ASN A 1 88 ? 13.610 -2.034 -10.393 1.00 85.50 88 ASN A CA 1
ATOM 711 C C . ASN A 1 88 ? 14.086 -2.176 -8.929 1.00 85.50 88 ASN A C 1
ATOM 713 O O . ASN A 1 88 ? 13.951 -3.254 -8.346 1.00 85.50 88 ASN A O 1
ATOM 717 N N . ASP A 1 89 ? 14.637 -1.101 -8.365 1.00 87.44 89 ASP A N 1
ATOM 718 C CA . ASP A 1 89 ? 15.151 -0.994 -7.000 1.00 87.44 89 ASP A CA 1
ATOM 719 C C . ASP A 1 89 ? 14.247 -0.080 -6.159 1.00 87.44 89 ASP A C 1
ATOM 721 O O . ASP A 1 89 ? 13.800 0.960 -6.643 1.00 87.44 89 ASP A O 1
ATOM 725 N N . GLU A 1 90 ? 13.980 -0.454 -4.904 1.00 84.69 90 GLU A N 1
ATOM 726 C CA . GLU A 1 90 ? 13.056 0.273 -4.019 1.00 84.69 90 GLU A CA 1
ATOM 727 C C . GLU A 1 90 ? 13.515 1.711 -3.734 1.00 84.69 90 GLU A C 1
ATOM 729 O O . GLU A 1 90 ? 12.709 2.640 -3.788 1.00 84.69 90 GLU A O 1
ATOM 734 N N . SER A 1 91 ? 14.809 1.917 -3.473 1.00 82.31 91 SER A N 1
ATOM 735 C CA . SER A 1 91 ? 15.369 3.231 -3.125 1.00 82.31 91 SER A CA 1
ATOM 736 C C . SER A 1 91 ? 15.373 4.174 -4.330 1.00 82.31 91 SER A C 1
ATOM 738 O O . SER A 1 91 ? 14.964 5.342 -4.252 1.00 82.31 91 SER A O 1
ATOM 740 N N . ALA A 1 92 ? 15.772 3.646 -5.488 1.00 84.00 92 ALA A N 1
ATOM 741 C CA . ALA A 1 92 ? 15.711 4.377 -6.743 1.00 84.00 92 ALA A CA 1
ATOM 742 C C . ALA A 1 92 ? 14.258 4.702 -7.128 1.00 84.00 92 ALA A C 1
ATOM 744 O O . ALA A 1 92 ? 13.971 5.822 -7.558 1.00 84.00 92 ALA A O 1
ATOM 745 N N . LEU A 1 93 ? 13.325 3.763 -6.932 1.00 86.12 93 LEU A N 1
ATOM 746 C CA . LEU A 1 93 ? 11.909 3.970 -7.224 1.00 86.12 93 LEU A CA 1
ATOM 747 C C . LEU A 1 93 ? 11.310 5.052 -6.321 1.00 86.12 93 LEU A C 1
ATOM 749 O O . LEU A 1 93 ? 10.613 5.928 -6.830 1.00 86.12 93 LEU A O 1
ATOM 753 N N . HIS A 1 94 ? 11.653 5.068 -5.031 1.00 84.50 94 HIS A N 1
ATOM 754 C CA . HIS A 1 94 ? 11.235 6.121 -4.102 1.00 84.50 94 HIS A CA 1
ATOM 755 C C . HIS A 1 94 ? 11.656 7.514 -4.595 1.00 84.50 94 HIS A C 1
ATOM 757 O O . HIS A 1 94 ? 10.860 8.457 -4.631 1.00 84.50 94 HIS A O 1
ATOM 763 N N . SER A 1 95 ? 12.905 7.638 -5.056 1.00 83.50 95 SER A N 1
ATOM 764 C CA . SER A 1 95 ? 13.422 8.888 -5.620 1.00 83.50 95 SER A CA 1
ATOM 765 C C . SER A 1 95 ? 12.676 9.295 -6.893 1.00 83.50 95 SER A C 1
ATOM 767 O O . SER A 1 95 ? 12.361 10.471 -7.076 1.00 83.50 95 SER A O 1
ATOM 769 N N . VAL A 1 96 ? 12.354 8.343 -7.771 1.00 83.12 96 VAL A N 1
ATOM 770 C CA . VAL A 1 96 ? 11.632 8.624 -9.021 1.00 83.12 96 VAL A CA 1
ATOM 771 C C . VAL A 1 96 ? 10.174 8.998 -8.765 1.00 83.12 96 VAL A C 1
ATOM 773 O O . VAL A 1 96 ? 9.697 9.957 -9.366 1.00 83.12 96 VAL A O 1
ATOM 776 N N . ILE A 1 97 ? 9.476 8.315 -7.855 1.00 83.06 97 ILE A N 1
ATOM 777 C CA . ILE A 1 97 ? 8.084 8.627 -7.492 1.00 83.06 97 ILE A CA 1
ATOM 778 C C . ILE A 1 97 ? 7.983 10.043 -6.920 1.00 83.06 97 ILE A C 1
ATOM 780 O O . ILE A 1 97 ? 7.088 10.796 -7.311 1.00 83.06 97 ILE A O 1
ATOM 784 N N . ASN A 1 98 ? 8.922 10.431 -6.052 1.00 79.12 98 ASN A N 1
ATOM 785 C CA . ASN A 1 98 ? 8.948 11.770 -5.463 1.00 79.12 98 ASN A CA 1
ATOM 786 C C . ASN A 1 98 ? 9.272 12.874 -6.484 1.00 79.12 98 ASN A C 1
ATOM 788 O O . ASN A 1 98 ? 8.794 13.996 -6.329 1.00 79.12 98 ASN A O 1
ATOM 792 N N . ASN A 1 99 ? 10.053 12.574 -7.528 1.00 78.31 99 ASN A N 1
ATOM 793 C CA . ASN A 1 99 ? 10.453 13.558 -8.540 1.00 78.31 99 ASN A CA 1
ATOM 794 C C . ASN A 1 99 ? 9.506 13.627 -9.751 1.00 78.31 99 ASN A C 1
ATOM 796 O O . ASN A 1 99 ? 9.297 14.703 -10.310 1.00 78.31 99 ASN A O 1
ATOM 800 N N . ASN A 1 100 ? 8.945 12.500 -10.203 1.00 72.56 100 ASN A N 1
ATOM 801 C CA . ASN A 1 100 ? 8.122 12.439 -11.409 1.00 72.56 100 ASN A CA 1
ATOM 802 C C . ASN A 1 100 ? 7.080 11.307 -11.370 1.00 72.56 100 ASN A C 1
ATOM 804 O O . ASN A 1 100 ? 7.320 10.165 -11.765 1.00 72.56 100 ASN A O 1
ATOM 808 N N . LEU A 1 101 ? 5.847 11.678 -11.023 1.00 85.19 101 LEU A N 1
ATOM 809 C CA . LEU A 1 101 ? 4.703 10.765 -10.986 1.00 85.19 101 LEU A CA 1
ATOM 810 C C . LEU A 1 101 ? 4.163 10.360 -12.369 1.00 85.19 101 LEU A C 1
ATOM 812 O O . LEU A 1 101 ? 3.307 9.481 -12.440 1.00 85.19 101 LEU A O 1
ATOM 816 N N . LYS A 1 102 ? 4.590 10.984 -13.476 1.00 86.69 102 LYS A N 1
ATOM 817 C CA . LYS A 1 102 ? 3.987 10.740 -14.802 1.00 86.69 102 LYS A CA 1
ATOM 818 C C . LYS A 1 102 ? 4.212 9.303 -15.271 1.00 86.69 102 LYS A C 1
ATOM 820 O O . LYS A 1 102 ? 3.261 8.633 -15.671 1.00 86.69 102 LYS A O 1
ATOM 825 N N . ASN A 1 103 ? 5.452 8.827 -15.197 1.00 84.62 103 ASN A N 1
ATOM 826 C CA . ASN A 1 103 ? 5.800 7.463 -15.597 1.00 84.62 103 ASN A CA 1
ATOM 827 C C . ASN A 1 103 ? 5.220 6.440 -14.621 1.00 84.62 103 ASN A C 1
ATOM 829 O O . ASN A 1 103 ? 4.681 5.423 -15.047 1.00 84.62 103 ASN A O 1
ATOM 833 N N . PHE A 1 104 ? 5.224 6.772 -13.328 1.00 85.38 104 PHE A N 1
ATOM 834 C CA . PHE A 1 104 ? 4.621 5.940 -12.296 1.00 85.38 104 PHE A CA 1
ATOM 835 C C . PHE A 1 104 ? 3.113 5.742 -12.504 1.00 85.38 104 PHE A C 1
ATOM 837 O O . PHE A 1 104 ? 2.629 4.621 -12.428 1.00 85.38 104 PHE A O 1
ATOM 844 N N . LYS A 1 105 ? 2.365 6.792 -12.866 1.00 85.50 105 LYS A N 1
ATOM 845 C CA . LYS A 1 105 ? 0.931 6.680 -13.192 1.00 85.50 105 LYS A CA 1
ATOM 846 C C . LYS A 1 105 ? 0.665 5.782 -14.400 1.00 85.50 105 LYS A C 1
ATOM 848 O O . LYS A 1 105 ? -0.288 5.012 -14.373 1.00 85.50 105 LYS A O 1
ATOM 853 N N . ARG A 1 106 ? 1.493 5.865 -15.449 1.00 86.75 106 ARG A N 1
ATOM 854 C CA . ARG A 1 106 ? 1.375 4.982 -16.626 1.00 86.75 106 ARG A CA 1
ATOM 855 C C . ARG A 1 106 ? 1.623 3.526 -16.246 1.00 86.75 106 ARG A C 1
ATOM 857 O O . ARG A 1 106 ? 0.838 2.666 -16.625 1.00 86.75 106 ARG A O 1
ATOM 864 N N . PHE A 1 107 ? 2.659 3.288 -15.448 1.00 87.56 107 PHE A N 1
ATOM 865 C CA . PHE A 1 107 ? 2.960 1.973 -14.903 1.00 87.56 107 PHE A CA 1
ATOM 866 C C . PHE A 1 107 ? 1.800 1.428 -14.052 1.00 87.56 107 PHE A C 1
ATOM 868 O O . PHE A 1 107 ? 1.373 0.297 -14.256 1.00 87.56 107 PHE A O 1
ATOM 875 N N . LEU A 1 108 ? 1.230 2.242 -13.155 1.00 84.00 108 LEU A N 1
ATOM 876 C CA . LEU A 1 108 ? 0.079 1.841 -12.340 1.00 84.00 108 LEU A CA 1
ATOM 877 C C . LEU A 1 108 ? -1.161 1.531 -13.183 1.00 84.00 108 LEU A C 1
ATOM 879 O O . LEU A 1 108 ? -1.932 0.656 -12.807 1.00 84.00 108 LEU A O 1
ATOM 883 N N . SER A 1 109 ? -1.351 2.226 -14.306 1.00 84.62 109 SER A N 1
ATOM 884 C CA . SER A 1 109 ? -2.450 1.946 -15.231 1.00 84.62 109 SER A CA 1
ATOM 885 C C . SER A 1 109 ? -2.332 0.545 -15.828 1.00 84.62 109 SER A C 1
ATOM 887 O O . SER A 1 109 ? -3.301 -0.200 -15.770 1.00 84.62 109 SER A O 1
ATOM 889 N N . GLU A 1 110 ? -1.156 0.154 -16.329 1.00 84.69 110 GLU A N 1
ATOM 890 C CA . GLU A 1 110 ? -0.936 -1.210 -16.847 1.00 84.69 110 GLU A CA 1
ATOM 891 C C . GLU A 1 110 ? -1.009 -2.249 -15.718 1.00 84.69 110 GLU A C 1
ATOM 893 O O . GLU A 1 110 ? -1.643 -3.290 -15.855 1.00 84.69 110 GLU A O 1
ATOM 898 N N . LEU A 1 111 ? -0.452 -1.936 -14.543 1.00 82.31 111 LEU A N 1
ATOM 899 C CA . LEU A 1 111 ? -0.539 -2.821 -13.383 1.00 82.31 111 LEU A CA 1
ATOM 900 C C . LEU A 1 111 ? -1.993 -3.026 -12.916 1.00 82.31 111 LEU A C 1
ATOM 902 O O . LEU A 1 111 ? -2.319 -4.078 -12.366 1.00 82.31 111 LEU A O 1
ATOM 906 N N . SER A 1 112 ? -2.869 -2.029 -13.098 1.00 77.12 112 SER A N 1
ATOM 907 C CA . SER A 1 112 ? -4.271 -2.078 -12.652 1.00 77.12 112 SER A CA 1
ATOM 908 C C . SER A 1 112 ? -5.134 -3.070 -13.421 1.00 77.12 112 SER A C 1
ATOM 910 O O . SER A 1 112 ? -6.175 -3.487 -12.917 1.00 77.12 112 SER A O 1
ATOM 912 N N . GLU A 1 113 ? -4.673 -3.491 -14.596 1.00 75.25 113 GLU A N 1
ATOM 913 C CA . GLU A 1 113 ? -5.306 -4.541 -15.392 1.00 75.25 113 GLU A CA 1
ATOM 914 C C . GLU A 1 113 ? -4.974 -5.944 -14.860 1.00 75.25 113 GLU A C 1
ATOM 916 O O . GLU A 1 113 ? -5.580 -6.931 -15.267 1.00 75.25 113 GLU A O 1
ATOM 921 N N . CYS A 1 114 ? -4.042 -6.045 -13.908 1.00 74.88 114 CYS A N 1
ATOM 922 C CA . CYS A 1 114 ? -3.634 -7.302 -13.305 1.00 74.88 114 CYS A CA 1
ATOM 923 C C . CYS A 1 114 ? -4.351 -7.591 -11.972 1.00 74.88 114 CYS A C 1
ATOM 925 O O . CYS A 1 114 ? -4.652 -6.699 -11.171 1.00 74.88 114 CYS A O 1
ATOM 927 N N . ASN A 1 115 ? -4.541 -8.885 -11.686 1.00 66.31 115 ASN A N 1
ATOM 928 C CA . ASN A 1 115 ? -5.282 -9.416 -10.536 1.00 66.31 115 ASN A CA 1
ATOM 929 C C . ASN A 1 115 ? -4.867 -8.858 -9.162 1.00 66.31 115 ASN A C 1
ATOM 931 O O . ASN A 1 115 ? -5.688 -8.841 -8.247 1.00 66.31 115 ASN A O 1
ATOM 935 N N . ASN A 1 116 ? -3.637 -8.372 -8.980 1.00 66.06 116 ASN A N 1
ATOM 936 C CA . ASN A 1 116 ? -3.184 -7.835 -7.691 1.00 66.06 116 ASN A CA 1
ATOM 937 C C . ASN A 1 116 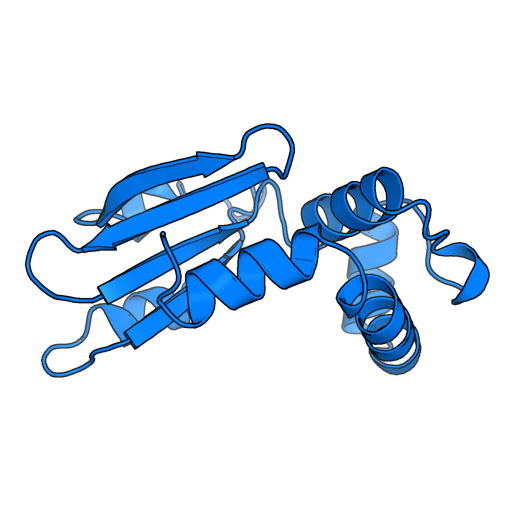? -3.855 -6.508 -7.319 1.00 66.06 116 ASN A C 1
ATOM 939 O O . ASN A 1 116 ? -4.311 -6.339 -6.188 1.00 66.06 116 ASN A O 1
ATOM 943 N N . LEU A 1 117 ? -3.961 -5.578 -8.270 1.00 64.38 117 LEU A N 1
ATOM 944 C CA . LEU A 1 117 ? -4.682 -4.325 -8.049 1.00 64.38 117 LEU A CA 1
ATOM 945 C C . LEU A 1 117 ? -6.196 -4.534 -8.100 1.00 64.38 117 LEU A C 1
ATOM 947 O O . LEU A 1 117 ? -6.916 -3.814 -7.415 1.00 64.38 117 LEU A O 1
ATOM 951 N N . ILE A 1 118 ? -6.674 -5.552 -8.822 1.00 61.00 118 ILE A N 1
ATOM 952 C CA . ILE A 1 118 ? -8.075 -5.991 -8.768 1.00 61.00 118 ILE A CA 1
ATOM 953 C C . ILE A 1 118 ? -8.413 -6.538 -7.378 1.00 61.00 118 ILE A C 1
ATOM 955 O O . ILE A 1 118 ? -9.436 -6.169 -6.825 1.00 61.00 118 ILE A O 1
ATOM 959 N N . THR A 1 119 ? -7.537 -7.333 -6.762 1.00 63.88 119 THR A N 1
ATOM 960 C CA . THR A 1 119 ? -7.724 -7.828 -5.387 1.00 63.88 119 THR A CA 1
ATOM 961 C C . THR A 1 119 ? -7.758 -6.665 -4.402 1.00 63.88 119 THR A C 1
ATOM 963 O O . THR A 1 119 ? -8.671 -6.578 -3.585 1.00 63.88 119 THR A O 1
ATOM 966 N N . LEU A 1 120 ? -6.829 -5.707 -4.532 1.00 66.12 120 LEU A N 1
ATOM 967 C CA . LEU A 1 120 ? -6.860 -4.477 -3.741 1.00 66.12 120 LEU A CA 1
ATOM 968 C C . LEU A 1 120 ? -8.186 -3.730 -3.955 1.00 66.12 120 LEU A C 1
ATOM 970 O O . LEU A 1 120 ? -8.842 -3.362 -2.993 1.00 66.12 120 LEU A O 1
ATOM 974 N N . LYS A 1 121 ? -8.621 -3.556 -5.206 1.00 64.38 121 LYS A N 1
ATOM 975 C CA . LYS A 1 121 ? -9.879 -2.897 -5.581 1.00 64.38 121 LYS A CA 1
ATOM 976 C C . LYS A 1 121 ? -11.113 -3.630 -5.049 1.00 64.38 121 LYS A C 1
ATOM 978 O O . LYS A 1 121 ? -12.038 -2.967 -4.593 1.00 64.38 121 LYS A O 1
ATOM 983 N N . ASN A 1 122 ? -11.129 -4.957 -5.059 1.00 64.88 122 ASN A N 1
ATOM 984 C CA . ASN A 1 122 ? -12.230 -5.777 -4.554 1.00 64.88 122 ASN A CA 1
ATOM 985 C C . ASN A 1 122 ? -12.324 -5.662 -3.032 1.00 64.88 122 ASN A C 1
ATOM 987 O O . ASN A 1 122 ? -13.388 -5.342 -2.506 1.00 64.88 122 ASN A O 1
ATOM 991 N N . ILE A 1 123 ? -11.186 -5.762 -2.334 1.00 65.31 123 ILE A N 1
ATOM 992 C CA . ILE A 1 123 ? -11.123 -5.505 -0.891 1.00 65.31 123 ILE A CA 1
ATOM 993 C C . ILE A 1 123 ? -11.553 -4.062 -0.587 1.00 65.31 123 ILE A C 1
ATOM 995 O O . ILE A 1 123 ? -12.271 -3.820 0.382 1.00 65.31 123 ILE A O 1
ATOM 999 N N . LEU A 1 124 ? -11.161 -3.096 -1.427 1.00 61.12 124 LEU A N 1
ATOM 1000 C CA . LEU A 1 124 ? -11.522 -1.692 -1.245 1.00 61.12 124 LEU A CA 1
ATOM 1001 C C . LEU A 1 124 ? -13.014 -1.402 -1.516 1.00 61.12 124 LEU A C 1
ATOM 1003 O O . LEU A 1 124 ? -13.553 -0.434 -0.988 1.00 61.12 124 LEU A O 1
ATOM 1007 N N . THR A 1 125 ? -13.684 -2.204 -2.344 1.00 59.25 125 THR A N 1
ATOM 1008 C CA . THR A 1 125 ? -15.100 -2.020 -2.722 1.00 59.25 125 THR A CA 1
ATOM 1009 C C . THR A 1 125 ? -16.062 -2.873 -1.893 1.00 59.25 125 THR A C 1
ATOM 1011 O O . THR A 1 125 ? -17.268 -2.812 -2.113 1.00 59.25 125 THR A O 1
ATOM 1014 N N . GLY A 1 126 ? -15.552 -3.608 -0.898 1.00 53.66 126 GLY A N 1
ATOM 1015 C CA . GLY A 1 126 ? -16.353 -4.442 0.002 1.00 53.66 126 GLY A CA 1
ATOM 1016 C C . GLY A 1 126 ? -16.659 -5.843 -0.534 1.00 53.66 126 GLY A C 1
ATOM 1017 O O . GLY A 1 126 ? -17.419 -6.570 0.097 1.00 53.66 126 GLY A O 1
ATOM 1018 N N . GLY A 1 127 ? -16.060 -6.238 -1.661 1.00 45.81 127 GLY A N 1
ATOM 1019 C CA . GLY A 1 127 ? -16.162 -7.585 -2.219 1.00 45.81 127 GLY A CA 1
ATOM 1020 C C . GLY A 1 127 ? -15.155 -8.527 -1.567 1.00 45.81 127 GLY A C 1
ATOM 1021 O O . GLY A 1 127 ? -14.090 -8.782 -2.126 1.00 45.81 127 GLY A O 1
ATOM 1022 N N . LEU A 1 128 ? -15.477 -9.007 -0.368 1.00 42.62 128 LEU A N 1
ATOM 1023 C CA . LEU A 1 128 ? -14.952 -10.268 0.154 1.00 42.62 128 LEU A CA 1
ATOM 1024 C C . LEU A 1 128 ? -16.093 -11.284 0.041 1.00 42.62 128 LEU A C 1
ATOM 1026 O O . LEU A 1 128 ? -16.834 -11.479 1.003 1.00 42.62 128 LEU A O 1
ATOM 1030 N N . GLU A 1 129 ? -16.271 -11.845 -1.155 1.00 35.91 129 GLU A N 1
ATOM 1031 C CA . GLU A 1 129 ? -17.040 -13.080 -1.365 1.00 35.91 129 GLU A CA 1
ATOM 1032 C C . GLU A 1 129 ? -16.076 -14.260 -1.496 1.00 35.91 129 GLU A C 1
ATOM 1034 O O . GLU A 1 129 ? -15.050 -14.102 -2.202 1.00 35.91 129 GLU A O 1
#